Protein AF-A0A645CYR3-F1 (afdb_monomer)

pLDDT: mean 86.48, std 10.56, range [47.94, 97.81]

Organism: NCBI:txid1076179

Foldseek 3Di:
DVVVCVVCVVVVVVVVVVVVVVVVVVVVVVVLVVVVV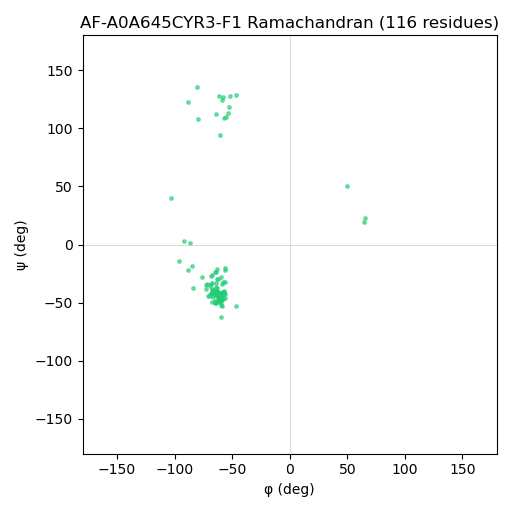VCVVVVHDDPCVSVPDPPPPPPDLLNVLVVLLVQLVCQLVVQCVVVVNDNVRSCVSVVSNVVSVVSNVVVVVVVVVVVVVD

Structure (mmCIF, N/CA/C/O backbone):
data_AF-A0A645CYR3-F1
#
_entry.id   AF-A0A645CYR3-F1
#
loop_
_atom_site.group_PDB
_atom_site.id
_atom_site.type_symbol
_atom_site.label_atom_id
_atom_site.label_alt_id
_atom_site.label_comp_id
_atom_site.label_asym_id
_atom_site.label_entity_id
_atom_site.label_seq_id
_atom_site.pdbx_PDB_ins_code
_atom_site.Cartn_x
_atom_site.Cartn_y
_atom_site.Cartn_z
_atom_site.occupancy
_atom_site.B_iso_or_equiv
_atom_site.auth_seq_id
_atom_site.auth_comp_id
_atom_site.auth_asym_id
_atom_site.auth_atom_id
_atom_site.pdbx_PDB_model_num
ATOM 1 N N . MET A 1 1 ? 2.241 -4.015 -31.374 1.00 63.12 1 MET A N 1
ATOM 2 C CA . MET A 1 1 ? 1.125 -4.335 -30.447 1.00 63.12 1 MET A CA 1
ATOM 3 C C . MET A 1 1 ? 1.619 -4.541 -29.020 1.00 63.12 1 MET A C 1
ATOM 5 O O . MET A 1 1 ? 0.910 -4.150 -28.105 1.00 63.12 1 MET A O 1
ATOM 9 N N . GLU A 1 2 ? 2.821 -5.090 -28.823 1.00 70.88 2 GLU A N 1
ATOM 10 C CA . GLU A 1 2 ? 3.419 -5.318 -27.497 1.00 70.88 2 GLU A CA 1
ATOM 11 C C . GLU A 1 2 ? 3.555 -4.038 -26.652 1.00 70.88 2 GLU A C 1
ATOM 13 O O . GLU A 1 2 ? 3.178 -4.051 -25.483 1.00 70.88 2 GLU A O 1
ATOM 18 N N . ASP A 1 3 ? 3.943 -2.906 -27.248 1.00 76.19 3 ASP A N 1
ATOM 19 C CA . ASP A 1 3 ? 4.087 -1.633 -26.514 1.00 76.19 3 ASP A CA 1
ATOM 20 C C . ASP A 1 3 ? 2.762 -1.108 -25.942 1.00 76.19 3 ASP A C 1
ATOM 22 O O . ASP A 1 3 ? 2.703 -0.583 -24.830 1.00 76.19 3 ASP A O 1
ATOM 26 N N . VAL A 1 4 ? 1.663 -1.297 -26.680 1.00 80.19 4 VAL A N 1
ATOM 27 C CA . VAL A 1 4 ? 0.320 -0.901 -26.231 1.00 80.19 4 VAL A CA 1
ATOM 28 C C . VAL A 1 4 ? -0.119 -1.771 -25.053 1.00 80.19 4 VAL A C 1
ATOM 30 O O . VAL A 1 4 ? -0.710 -1.265 -24.101 1.00 80.19 4 VAL A O 1
ATOM 33 N N . ILE A 1 5 ? 0.209 -3.067 -25.083 1.00 80.06 5 ILE A N 1
ATOM 34 C CA . ILE A 1 5 ? -0.100 -4.003 -23.995 1.00 80.06 5 ILE A CA 1
ATOM 35 C C . ILE A 1 5 ? 0.715 -3.654 -22.743 1.00 80.06 5 ILE A C 1
ATOM 37 O O . ILE A 1 5 ? 0.153 -3.638 -21.648 1.00 80.06 5 ILE A O 1
ATOM 41 N N . ALA A 1 6 ? 1.999 -3.313 -22.886 1.00 79.31 6 ALA A N 1
ATOM 42 C CA . ALA A 1 6 ? 2.856 -2.932 -21.762 1.00 79.31 6 ALA A CA 1
ATOM 43 C C . ALA A 1 6 ? 2.352 -1.667 -21.043 1.00 79.31 6 ALA A C 1
ATOM 45 O O . ALA A 1 6 ? 2.299 -1.635 -19.813 1.00 79.31 6 ALA A O 1
ATOM 46 N N . VAL A 1 7 ? 1.910 -0.656 -21.800 1.00 83.25 7 VAL A N 1
ATOM 47 C CA . VAL A 1 7 ? 1.351 0.583 -21.233 1.00 83.25 7 VAL A CA 1
ATOM 48 C C . VAL A 1 7 ? -0.042 0.362 -20.637 1.00 83.25 7 VAL A C 1
ATOM 50 O O . VAL A 1 7 ? -0.351 0.925 -19.588 1.00 83.25 7 VAL A O 1
ATOM 53 N N . ALA A 1 8 ? -0.886 -0.463 -21.262 1.00 84.88 8 ALA A N 1
ATOM 54 C CA . ALA A 1 8 ? -2.246 -0.725 -20.783 1.00 84.88 8 ALA A CA 1
ATOM 55 C C . ALA A 1 8 ? -2.295 -1.675 -19.570 1.00 84.88 8 ALA A C 1
ATOM 57 O O . ALA A 1 8 ? -3.209 -1.576 -18.748 1.00 84.88 8 ALA A O 1
ATOM 58 N N .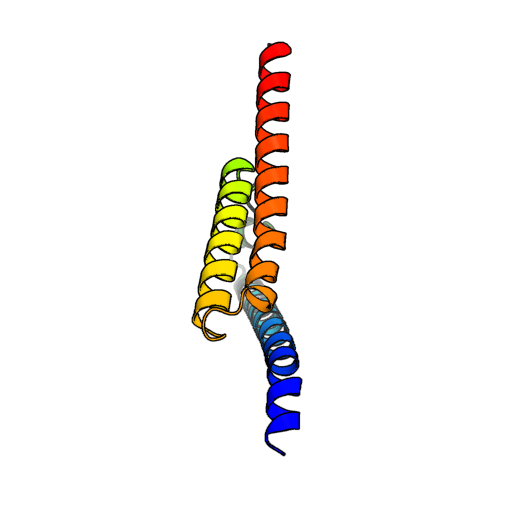 SER A 1 9 ? -1.310 -2.566 -19.430 1.00 85.19 9 SER A N 1
ATOM 59 C CA . SER A 1 9 ? -1.212 -3.584 -18.374 1.00 85.19 9 SER A CA 1
ATOM 60 C C . SER A 1 9 ? -1.478 -3.067 -16.947 1.00 85.19 9 SER A C 1
ATOM 62 O O . SER A 1 9 ? -2.377 -3.607 -16.292 1.00 85.19 9 SER A O 1
ATOM 64 N N . PRO A 1 10 ? -0.810 -2.006 -16.440 1.00 83.81 10 PRO A N 1
ATOM 65 C CA . PRO A 1 10 ? -1.051 -1.523 -15.078 1.00 83.81 10 PRO A CA 1
ATOM 66 C C . PRO A 1 10 ? -2.480 -0.999 -14.867 1.00 83.81 10 PRO A C 1
ATOM 68 O O . PRO A 1 10 ? -3.044 -1.172 -13.785 1.00 83.81 10 PRO A O 1
ATOM 71 N N . PHE A 1 11 ? -3.100 -0.410 -15.893 1.00 87.56 11 PHE A N 1
ATOM 72 C CA . PHE A 1 11 ? -4.484 0.067 -15.815 1.00 87.56 11 PHE A CA 1
ATOM 73 C C . PHE A 1 11 ? -5.470 -1.098 -15.763 1.00 87.56 11 PHE A C 1
ATOM 75 O O . PHE A 1 11 ? -6.375 -1.102 -14.927 1.00 87.56 11 PHE A O 1
ATOM 82 N N . VAL A 1 12 ? -5.264 -2.116 -16.603 1.00 90.38 12 VAL A N 1
ATOM 83 C CA . VAL A 1 12 ? -6.079 -3.339 -16.593 1.00 90.38 12 VAL A CA 1
ATOM 84 C C . VAL A 1 12 ? -5.950 -4.056 -15.248 1.00 90.38 12 VAL A C 1
ATOM 86 O O . VAL A 1 12 ? -6.964 -4.431 -14.660 1.00 90.38 12 VAL A O 1
ATOM 89 N N . ALA A 1 13 ? -4.733 -4.180 -14.713 1.00 87.06 13 ALA A N 1
ATOM 90 C CA . ALA A 1 13 ? -4.496 -4.769 -13.397 1.00 87.06 13 ALA A CA 1
ATOM 91 C C . ALA A 1 13 ? -5.214 -3.990 -12.281 1.00 87.06 13 ALA A C 1
ATOM 93 O O . ALA A 1 13 ? -5.885 -4.594 -11.444 1.00 87.06 13 ALA A O 1
ATOM 94 N N . GLY A 1 14 ? -5.141 -2.654 -12.294 1.00 87.56 14 GLY A N 1
ATOM 95 C CA . GLY A 1 14 ? -5.858 -1.806 -11.339 1.00 87.56 14 GLY A CA 1
ATOM 96 C C . GLY A 1 14 ? -7.376 -2.005 -11.390 1.00 87.56 14 GLY A C 1
ATOM 97 O O . GLY A 1 14 ? -8.008 -2.206 -10.350 1.00 87.56 14 GLY A O 1
ATOM 98 N N . ILE A 1 15 ? -7.957 -2.024 -12.595 1.00 92.38 15 ILE A N 1
ATOM 99 C CA . ILE A 1 15 ? -9.392 -2.275 -12.801 1.00 92.38 15 ILE A CA 1
ATOM 100 C C . ILE A 1 15 ? -9.776 -3.663 -12.275 1.00 92.38 15 ILE A C 1
ATOM 102 O O . ILE A 1 15 ? -10.764 -3.787 -11.550 1.00 92.38 15 ILE A O 1
ATOM 106 N N . LEU A 1 16 ? -8.985 -4.696 -12.582 1.00 92.94 16 LEU A N 1
ATOM 107 C CA . LEU A 1 16 ? -9.232 -6.061 -12.111 1.00 92.94 16 LEU A CA 1
ATOM 108 C C . LEU A 1 16 ? -9.181 -6.164 -10.585 1.00 92.94 16 LEU A C 1
ATOM 110 O O . LEU A 1 16 ? -10.062 -6.786 -9.999 1.00 92.94 16 LEU A O 1
ATOM 114 N N . ILE A 1 17 ? -8.207 -5.529 -9.926 1.00 92.19 17 ILE A N 1
ATOM 115 C CA . ILE A 1 17 ? -8.116 -5.526 -8.458 1.00 92.19 17 ILE A CA 1
ATOM 116 C C . ILE A 1 17 ? -9.375 -4.901 -7.846 1.00 92.19 17 ILE A C 1
ATOM 118 O O . ILE A 1 17 ? -9.980 -5.490 -6.947 1.00 92.19 17 ILE A O 1
ATOM 122 N N . VAL A 1 18 ? -9.807 -3.738 -8.346 1.00 90.69 18 VAL A N 1
ATOM 123 C CA . VAL A 1 18 ? -11.029 -3.074 -7.864 1.00 90.69 18 VAL A CA 1
ATOM 124 C C . VAL A 1 18 ? -12.255 -3.959 -8.092 1.00 90.69 18 VAL A C 1
ATOM 126 O O . VAL A 1 18 ? -13.067 -4.125 -7.179 1.00 90.69 18 VAL A O 1
ATOM 129 N N . LEU A 1 19 ? -12.363 -4.576 -9.271 1.00 93.62 19 LEU A N 1
ATOM 130 C CA . LEU A 1 19 ? -13.454 -5.483 -9.618 1.00 93.62 19 LEU A CA 1
ATOM 131 C C . LEU A 1 19 ? -13.497 -6.696 -8.676 1.00 93.62 19 LEU A C 1
ATOM 133 O O . LEU A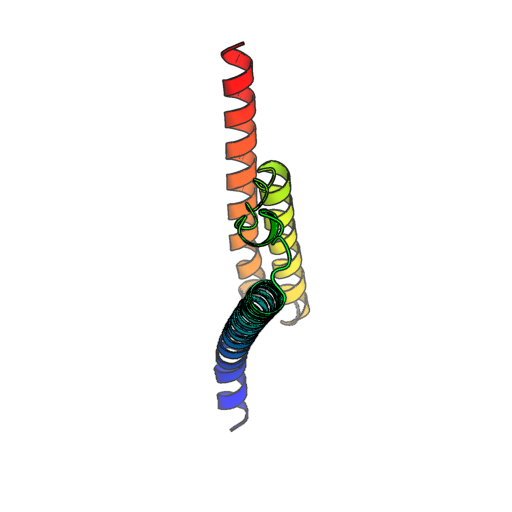 1 19 ? -14.557 -7.018 -8.145 1.00 93.62 19 LEU A O 1
ATOM 137 N N . ILE A 1 20 ? -12.353 -7.329 -8.405 1.00 93.25 20 ILE A N 1
ATOM 138 C CA . ILE A 1 20 ? -12.245 -8.478 -7.494 1.00 93.25 20 ILE A CA 1
ATOM 139 C C . ILE A 1 20 ? -12.670 -8.089 -6.076 1.00 93.25 20 ILE A C 1
ATOM 141 O O . ILE A 1 20 ? -13.446 -8.816 -5.448 1.00 93.25 20 ILE A O 1
ATOM 145 N N . VAL A 1 21 ? -12.202 -6.945 -5.568 1.00 91.12 21 VAL A N 1
ATOM 146 C CA . VAL A 1 21 ? -12.581 -6.449 -4.235 1.00 91.12 21 VAL A CA 1
ATOM 147 C C . VAL A 1 21 ? -14.086 -6.181 -4.167 1.00 91.12 21 VAL A C 1
ATOM 149 O O . VAL A 1 21 ? -14.737 -6.570 -3.193 1.00 91.12 21 VAL A O 1
ATOM 152 N N . PHE A 1 22 ? -14.654 -5.563 -5.205 1.00 93.06 22 PHE A N 1
ATOM 153 C CA . PHE A 1 22 ? -16.081 -5.264 -5.279 1.00 93.06 22 PHE A CA 1
ATOM 154 C C . PHE A 1 22 ? -16.935 -6.535 -5.335 1.00 93.06 22 PHE A C 1
ATOM 156 O O . PHE A 1 22 ? -17.835 -6.700 -4.512 1.00 93.06 22 PHE A O 1
ATOM 163 N N . ILE A 1 23 ? -16.606 -7.471 -6.231 1.00 92.88 23 ILE A N 1
ATOM 164 C CA . ILE A 1 23 ? -17.293 -8.765 -6.357 1.00 92.88 23 ILE A CA 1
ATOM 165 C C . ILE A 1 23 ? -17.223 -9.528 -5.035 1.00 92.88 23 ILE A C 1
ATOM 167 O O . ILE A 1 23 ? -18.247 -9.995 -4.541 1.00 92.88 23 ILE A O 1
ATOM 171 N N . SER A 1 24 ? -16.040 -9.603 -4.420 1.00 90.56 24 SER A N 1
ATOM 172 C CA . SER A 1 24 ? -15.855 -10.284 -3.135 1.00 90.56 24 SER A CA 1
ATOM 173 C C . SER A 1 24 ? -16.737 -9.681 -2.043 1.00 90.56 24 SER A C 1
ATOM 175 O O . SER A 1 24 ? -17.348 -10.419 -1.270 1.00 90.56 24 SER A O 1
ATOM 177 N N . LYS A 1 25 ? -16.857 -8.348 -1.997 1.00 87.56 25 LYS A N 1
ATOM 178 C CA . LYS A 1 25 ? -17.753 -7.659 -1.063 1.00 87.56 25 LYS A CA 1
ATOM 179 C C . LYS A 1 25 ? -19.218 -8.005 -1.343 1.00 87.56 25 LYS A C 1
ATOM 181 O O . LYS A 1 25 ? -19.912 -8.452 -0.434 1.00 87.56 25 LYS A O 1
ATOM 186 N N . THR A 1 26 ? -19.662 -7.889 -2.594 1.00 89.44 26 THR A N 1
ATOM 187 C CA . THR A 1 26 ? -21.043 -8.199 -2.990 1.00 89.44 26 THR A CA 1
ATOM 188 C C . THR A 1 26 ? -21.422 -9.649 -2.696 1.00 89.44 26 THR A C 1
ATOM 190 O O . THR A 1 26 ? -22.522 -9.898 -2.206 1.00 89.44 26 THR A O 1
ATOM 193 N N . LEU A 1 27 ? -20.537 -10.616 -2.958 1.00 89.94 27 LEU A N 1
ATOM 194 C CA . LEU A 1 27 ? -20.792 -12.023 -2.629 1.00 89.94 27 LEU A CA 1
ATOM 195 C C . LEU A 1 27 ? -20.938 -12.225 -1.120 1.00 89.94 27 LEU A C 1
ATOM 197 O O . LEU A 1 27 ? -21.831 -12.950 -0.681 1.00 89.94 27 LEU A O 1
ATOM 201 N N . ARG A 1 28 ? -20.095 -11.562 -0.324 1.00 85.31 28 ARG A N 1
ATOM 202 C CA . ARG A 1 28 ? -20.142 -11.639 1.139 1.00 85.31 28 ARG A CA 1
ATOM 203 C C . ARG A 1 28 ? -21.447 -11.069 1.693 1.00 85.31 28 ARG A C 1
ATOM 205 O O . ARG A 1 28 ? -22.044 -11.678 2.577 1.00 85.31 28 ARG A O 1
ATOM 212 N N . ASP A 1 29 ? -21.909 -9.954 1.136 1.00 84.25 29 ASP A N 1
ATOM 213 C CA . ASP A 1 29 ? -23.167 -9.315 1.530 1.00 84.25 29 ASP A CA 1
ATOM 214 C C . ASP A 1 29 ? -24.378 -10.171 1.119 1.00 84.25 29 ASP A C 1
ATOM 216 O O . ASP A 1 29 ? -25.279 -10.406 1.925 1.00 84.25 29 ASP A O 1
ATOM 220 N N . LYS A 1 30 ? -24.367 -10.749 -0.093 1.00 88.12 30 LYS A N 1
ATOM 221 C CA . LYS A 1 30 ? -25.406 -11.698 -0.534 1.00 88.12 30 LYS A CA 1
ATOM 222 C C . LYS A 1 30 ? -25.470 -12.937 0.355 1.00 88.12 30 LYS A C 1
ATOM 224 O O . LYS A 1 30 ? -26.561 -13.354 0.733 1.00 88.12 30 LYS A O 1
ATOM 229 N N . SER A 1 31 ? -24.315 -13.505 0.702 1.00 85.62 31 SER A N 1
ATOM 230 C CA . SER A 1 31 ? -24.230 -14.679 1.573 1.00 85.62 31 SER A CA 1
ATOM 231 C C . SER A 1 31 ? -24.841 -14.404 2.951 1.00 85.62 31 SER A C 1
ATOM 233 O O . SER A 1 31 ? -25.648 -15.198 3.429 1.00 85.62 31 SER A O 1
ATOM 235 N N . LYS A 1 32 ? -24.547 -13.242 3.551 1.00 83.06 32 LYS A N 1
ATOM 236 C CA . LYS A 1 32 ? -25.172 -12.817 4.813 1.00 83.06 32 LYS A CA 1
ATOM 237 C C . LYS A 1 32 ? -26.689 -12.681 4.696 1.00 83.06 32 LYS A C 1
ATOM 239 O O . LYS A 1 32 ? -27.410 -13.206 5.540 1.00 83.06 32 LYS A O 1
ATOM 244 N N . ASN A 1 33 ? -27.173 -12.028 3.641 1.00 85.50 33 ASN A N 1
ATOM 245 C CA . ASN A 1 33 ? -28.607 -11.813 3.448 1.00 85.50 33 ASN A CA 1
ATOM 246 C C . ASN A 1 33 ? -29.371 -13.131 3.269 1.00 85.50 33 ASN A C 1
ATOM 248 O O . ASN A 1 33 ? -30.466 -13.273 3.804 1.00 85.50 33 ASN A O 1
ATOM 252 N N . GLN A 1 34 ? -28.786 -14.112 2.575 1.00 87.88 34 GLN A N 1
ATOM 253 C CA . GLN A 1 34 ? -29.387 -15.441 2.426 1.00 87.88 34 GLN A CA 1
ATOM 254 C C . GLN A 1 34 ? -29.492 -16.187 3.760 1.00 87.88 34 GLN A C 1
ATOM 256 O O . GLN A 1 34 ? -30.514 -16.814 4.028 1.00 87.88 34 GLN A O 1
ATOM 261 N N . VAL A 1 35 ? -28.465 -16.098 4.611 1.00 86.19 35 VAL A N 1
ATOM 262 C CA . VAL A 1 35 ? -28.497 -16.690 5.958 1.00 86.19 35 VAL A CA 1
ATOM 263 C C . VAL A 1 35 ? -29.597 -16.050 6.805 1.00 86.19 35 VAL A C 1
ATOM 265 O O . VAL A 1 35 ? -30.360 -16.767 7.448 1.00 86.19 35 VAL A O 1
ATOM 268 N N . ILE A 1 36 ? -29.718 -14.719 6.762 1.00 85.94 36 ILE A N 1
ATOM 269 C CA . ILE A 1 36 ? -30.765 -13.978 7.479 1.00 85.94 36 ILE A CA 1
ATOM 270 C C . ILE A 1 36 ? -32.154 -14.391 6.978 1.00 85.94 36 ILE A C 1
ATOM 272 O O . ILE A 1 36 ? -33.009 -14.743 7.784 1.00 85.94 36 ILE A O 1
ATOM 276 N N . MET A 1 37 ? -32.371 -14.410 5.661 1.00 86.38 37 MET A N 1
ATOM 277 C CA . MET A 1 37 ? -33.661 -14.774 5.064 1.00 86.38 37 MET A CA 1
ATOM 278 C C . MET A 1 37 ? -34.087 -16.195 5.452 1.00 86.38 37 MET A C 1
ATOM 280 O O . MET A 1 37 ? -35.210 -16.399 5.903 1.00 86.38 37 MET A O 1
ATOM 284 N N . LYS A 1 38 ? -33.164 -17.162 5.384 1.00 86.25 38 LYS A N 1
ATOM 285 C CA . LYS A 1 38 ? -33.447 -18.556 5.747 1.00 86.25 38 LYS A CA 1
ATOM 286 C C . LYS A 1 38 ? -33.723 -18.735 7.244 1.00 86.25 38 LYS A C 1
ATOM 288 O O . LYS A 1 38 ? -34.537 -19.579 7.610 1.00 86.25 38 LYS A O 1
ATOM 293 N N . ALA A 1 39 ? -33.076 -17.949 8.107 1.00 84.75 39 ALA A N 1
ATOM 294 C CA . ALA A 1 39 ? -33.354 -17.957 9.542 1.00 84.75 39 ALA A CA 1
ATOM 295 C C . ALA A 1 39 ? -34.763 -17.420 9.856 1.00 84.75 39 ALA A C 1
ATOM 297 O O . ALA A 1 39 ? -35.467 -18.027 10.662 1.00 84.75 39 ALA A O 1
ATOM 298 N N . ILE A 1 40 ? -35.199 -16.357 9.163 1.00 84.50 40 ILE A N 1
ATOM 299 C CA . ILE A 1 40 ? -36.570 -15.821 9.265 1.00 84.50 40 ILE A CA 1
ATOM 300 C C . ILE A 1 40 ? -37.596 -16.880 8.841 1.00 84.50 40 ILE A C 1
ATOM 302 O O . ILE A 1 40 ? -38.564 -17.107 9.561 1.00 84.50 40 ILE A O 1
ATOM 306 N N . GLU A 1 41 ? -37.373 -17.557 7.710 1.00 89.56 41 GLU A N 1
ATOM 307 C CA . GLU A 1 41 ? -38.281 -18.595 7.188 1.00 89.56 41 GLU A CA 1
ATOM 308 C C . GLU A 1 41 ? -38.502 -19.759 8.166 1.00 89.56 41 GLU A C 1
ATOM 310 O O . GLU A 1 41 ? -39.591 -20.323 8.214 1.00 89.56 41 GLU A O 1
ATOM 315 N N . HIS A 1 42 ? -37.483 -20.116 8.951 1.00 87.56 42 HIS A N 1
ATOM 316 C CA . HIS A 1 42 ? -37.552 -21.219 9.916 1.00 87.56 42 HIS A CA 1
ATOM 317 C C . HIS A 1 42 ? -37.985 -20.762 11.319 1.00 87.56 42 HIS A C 1
ATOM 319 O O . HIS A 1 42 ? -38.030 -21.579 12.236 1.00 87.56 42 HIS A O 1
ATOM 325 N N . GLY A 1 43 ? -38.302 -19.472 11.502 1.00 82.12 43 GLY A N 1
ATOM 326 C CA . GLY A 1 43 ? -38.672 -18.905 12.801 1.00 82.12 43 GLY A CA 1
ATOM 327 C C . GLY A 1 43 ? -37.541 -18.943 13.835 1.00 82.12 43 GLY A C 1
ATOM 328 O O . GLY A 1 43 ? -37.806 -18.870 15.033 1.00 82.12 43 GLY A O 1
ATOM 329 N N . THR A 1 44 ? -36.289 -19.085 13.392 1.00 81.19 44 THR A N 1
ATOM 330 C CA . THR A 1 44 ? -35.127 -19.194 14.276 1.00 81.19 44 THR A CA 1
ATOM 331 C C . THR A 1 44 ? -34.706 -17.811 14.757 1.00 81.19 44 THR A C 1
ATOM 333 O O . THR A 1 44 ? -34.594 -16.876 13.961 1.00 81.19 44 THR A O 1
ATOM 336 N N . GLU A 1 45 ? -34.406 -17.678 16.049 1.00 76.44 45 GLU A N 1
ATOM 337 C CA . GLU A 1 45 ? -33.852 -16.438 16.591 1.00 76.44 45 GLU A CA 1
ATOM 338 C C . GLU A 1 45 ? -32.524 -16.084 15.902 1.00 76.44 45 GLU A C 1
ATOM 340 O O . GLU A 1 45 ? -31.575 -16.872 15.855 1.00 76.44 45 GLU A O 1
ATOM 345 N N . ILE A 1 46 ? -32.462 -14.880 15.333 1.00 77.62 46 ILE A N 1
ATOM 346 C CA . ILE A 1 46 ? -31.301 -14.399 14.585 1.00 77.62 46 ILE A CA 1
ATOM 347 C C . ILE A 1 46 ? -30.348 -13.729 15.564 1.00 77.62 46 ILE A C 1
ATOM 349 O O . ILE A 1 46 ? -30.716 -12.759 16.226 1.00 77.62 46 ILE A O 1
ATOM 353 N N . SER A 1 47 ? -29.101 -14.204 15.623 1.00 76.56 47 SER A N 1
ATOM 354 C CA . SER A 1 47 ? -28.087 -13.554 16.454 1.00 76.56 47 SER A CA 1
ATOM 355 C C . SER A 1 47 ? -27.921 -12.081 16.039 1.00 76.56 47 SER A C 1
ATOM 357 O O . SER A 1 47 ? -27.624 -11.812 14.867 1.00 76.56 47 SER A O 1
ATOM 359 N N . PRO A 1 48 ? -28.029 -11.117 16.977 1.00 73.94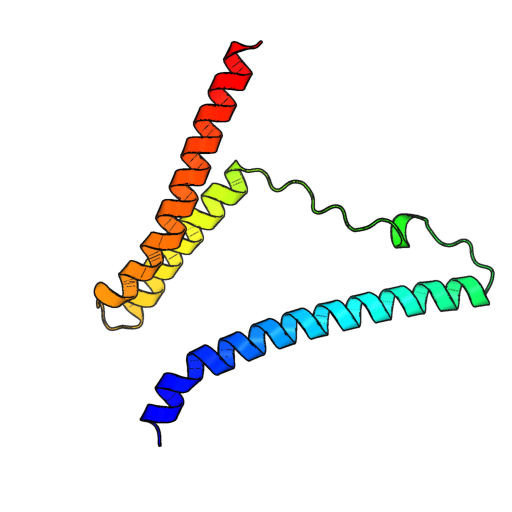 48 PRO A N 1
ATOM 360 C CA . PRO A 1 48 ? -27.815 -9.693 16.707 1.00 73.94 48 PRO A CA 1
ATOM 361 C C . PRO A 1 48 ? -26.435 -9.391 16.107 1.00 73.94 48 PRO A C 1
ATOM 363 O O . PRO A 1 48 ? -26.232 -8.354 15.475 1.00 73.94 48 PRO A O 1
ATOM 366 N N . GLU A 1 49 ? -25.471 -10.298 16.284 1.00 76.44 49 GLU A N 1
ATOM 367 C CA . GLU A 1 49 ? -24.129 -10.180 15.717 1.00 76.44 49 GLU A CA 1
ATOM 368 C C . GLU A 1 49 ? -24.105 -10.226 14.184 1.00 76.44 49 GLU A C 1
ATOM 370 O O . GLU A 1 49 ? -23.191 -9.662 13.584 1.00 76.44 49 GLU A O 1
ATOM 375 N N . LEU A 1 50 ? -25.115 -10.821 13.536 1.00 72.75 50 LEU A N 1
ATOM 376 C CA . LEU A 1 50 ? -25.237 -10.818 12.072 1.00 72.75 50 LEU A CA 1
ATOM 377 C C . LEU A 1 50 ? -25.538 -9.419 11.514 1.00 72.75 50 LEU A C 1
ATOM 379 O O . LEU A 1 50 ? -25.143 -9.114 10.386 1.00 72.75 50 LEU A O 1
ATOM 383 N N . PHE A 1 51 ? -26.180 -8.571 12.321 1.00 74.38 51 PHE A N 1
ATOM 384 C CA . PHE A 1 51 ? -26.509 -7.182 11.993 1.00 74.38 51 PHE A CA 1
ATOM 385 C C . PHE A 1 51 ? -25.487 -6.184 12.526 1.00 74.38 51 PHE A C 1
ATOM 387 O O . PHE A 1 51 ? -25.483 -5.029 12.100 1.00 74.38 51 PHE A O 1
ATOM 394 N N . LYS A 1 52 ? -24.598 -6.603 13.437 1.00 74.12 52 LYS A N 1
ATOM 395 C CA . LYS A 1 52 ? -23.467 -5.768 13.828 1.00 74.12 52 LYS A CA 1
ATOM 396 C C . LYS A 1 52 ? -22.585 -5.575 12.607 1.00 74.12 52 LYS A C 1
ATOM 398 O O . LYS A 1 52 ? -21.931 -6.496 12.110 1.00 74.12 52 LYS A O 1
ATOM 403 N N . GLU A 1 53 ? -22.551 -4.337 12.140 1.00 66.94 53 GLU A N 1
ATOM 404 C CA . GLU A 1 53 ? -21.531 -3.894 11.217 1.00 66.94 53 GLU A CA 1
ATOM 405 C C . GLU A 1 53 ? -20.186 -4.267 11.841 1.00 66.94 53 GLU A C 1
ATOM 407 O O . GLU A 1 53 ? -19.965 -4.022 13.031 1.00 66.94 53 GLU A O 1
ATOM 412 N N . GLN A 1 54 ? -19.325 -4.960 11.086 1.00 64.62 54 GLN A N 1
ATOM 413 C CA . GLN A 1 54 ? -17.988 -5.291 11.565 1.00 64.62 54 GLN A CA 1
ATOM 414 C C . GLN A 1 54 ? -17.295 -3.963 11.835 1.00 64.62 54 GLN A C 1
ATOM 416 O O . GLN A 1 54 ? -16.748 -3.356 10.914 1.00 64.62 54 GLN A O 1
ATOM 421 N N . GLN A 1 55 ? -17.360 -3.500 13.086 1.00 58.75 55 GLN A N 1
ATOM 422 C CA . GLN A 1 55 ? -16.638 -2.329 13.533 1.00 58.75 55 GLN A CA 1
ATOM 423 C C . GLN A 1 55 ? -15.194 -2.633 13.190 1.00 58.75 55 GLN A C 1
ATOM 425 O O . GLN A 1 55 ? -14.594 -3.571 13.729 1.00 58.75 55 GLN A O 1
ATOM 430 N N . ARG A 1 56 ? -14.666 -1.920 12.192 1.00 60.53 56 ARG A N 1
ATOM 431 C CA . ARG A 1 56 ? -13.257 -2.020 11.851 1.00 60.53 56 ARG A CA 1
ATOM 432 C C . ARG A 1 56 ? -12.548 -1.671 13.144 1.00 60.53 56 ARG A C 1
ATOM 434 O O . ARG A 1 56 ? -12.653 -0.529 13.585 1.00 60.53 56 ARG A O 1
ATOM 441 N N . LYS A 1 57 ? -11.921 -2.668 13.783 1.00 62.50 57 LYS A N 1
ATOM 442 C CA . LYS A 1 57 ? -11.148 -2.437 15.002 1.00 62.50 57 LYS A CA 1
ATOM 443 C C . LYS A 1 57 ? -10.275 -1.214 14.723 1.00 62.50 57 LYS A C 1
ATOM 445 O O . LYS A 1 57 ? -9.650 -1.204 13.653 1.00 62.50 57 LYS A O 1
ATOM 450 N N . PRO A 1 58 ? -10.282 -0.187 15.592 1.00 61.84 58 PRO A N 1
ATOM 451 C CA . PRO A 1 58 ? -9.438 0.975 15.383 1.00 61.84 58 PRO A CA 1
ATOM 452 C C . PRO A 1 58 ? -8.019 0.446 15.201 1.00 61.84 58 PRO A C 1
ATOM 454 O O . PRO A 1 58 ? -7.480 -0.222 16.084 1.00 61.84 58 PRO A O 1
ATOM 457 N N . LYS A 1 59 ? -7.474 0.609 13.989 1.00 69.19 59 LYS A N 1
ATOM 458 C CA . LYS A 1 59 ? -6.110 0.171 13.706 1.00 69.19 59 LYS A CA 1
ATOM 459 C C . LYS A 1 59 ? -5.216 0.970 14.637 1.00 69.19 59 LYS A C 1
ATOM 461 O O . LYS A 1 59 ? -5.318 2.194 14.662 1.00 69.19 59 LYS A O 1
ATOM 466 N N . ASP A 1 60 ? -4.366 0.274 15.382 1.00 86.00 60 ASP A N 1
ATOM 467 C CA . ASP A 1 60 ? -3.336 0.918 16.183 1.00 86.00 60 ASP A CA 1
ATOM 468 C C . ASP A 1 60 ? -2.522 1.859 15.267 1.00 86.00 60 ASP A C 1
ATOM 470 O O . ASP A 1 60 ? -1.944 1.385 14.277 1.00 86.00 60 ASP A O 1
ATOM 474 N N . PRO A 1 61 ? -2.511 3.182 15.534 1.00 87.44 61 PRO A N 1
ATOM 475 C CA . PRO A 1 61 ? -1.839 4.155 14.680 1.00 87.44 61 PRO A CA 1
ATOM 476 C C . PRO A 1 61 ? -0.354 3.844 14.483 1.00 87.44 61 PRO A C 1
ATOM 478 O O . PRO A 1 61 ? 0.175 4.082 13.397 1.00 87.44 61 PRO A O 1
ATOM 481 N N . LEU A 1 62 ? 0.304 3.259 15.491 1.00 92.19 62 LEU A N 1
ATOM 482 C CA . LEU A 1 62 ? 1.706 2.857 15.397 1.00 92.19 62 LEU A CA 1
ATOM 483 C C . LEU A 1 62 ? 1.881 1.702 14.411 1.00 92.19 62 LEU A C 1
ATOM 485 O O . LEU A 1 62 ? 2.706 1.785 13.501 1.00 92.19 62 LEU A O 1
ATOM 489 N N . THR A 1 63 ? 1.068 0.654 14.551 1.00 91.81 63 THR A N 1
ATOM 490 C CA . THR A 1 63 ? 1.039 -0.460 13.597 1.00 91.81 63 THR A CA 1
ATOM 491 C C . THR A 1 63 ? 0.769 0.040 12.173 1.00 91.81 63 THR A C 1
ATOM 493 O O . THR A 1 63 ? 1.441 -0.383 11.235 1.00 91.81 63 THR A O 1
ATOM 496 N N . SER A 1 64 ? -0.165 0.980 11.993 1.00 91.12 64 SER A N 1
ATOM 497 C CA . SER A 1 64 ? -0.448 1.572 10.677 1.00 91.12 64 SER A CA 1
ATOM 498 C C . SER A 1 64 ? 0.760 2.317 10.095 1.00 91.12 64 SER A C 1
ATOM 500 O O . SER A 1 64 ? 1.082 2.125 8.920 1.00 91.12 6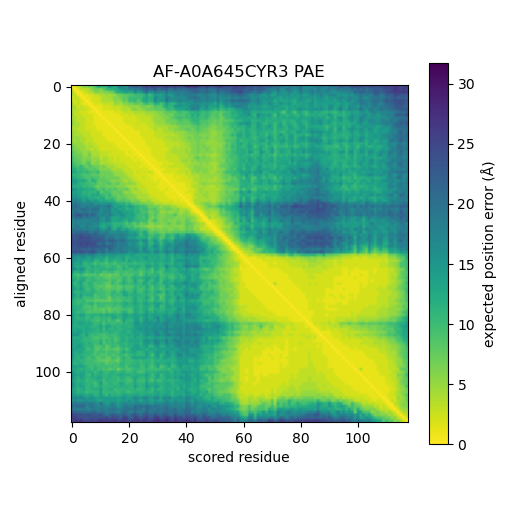4 SER A O 1
ATOM 502 N N . ALA A 1 65 ? 1.446 3.125 10.907 1.00 94.00 65 ALA A N 1
ATOM 503 C CA . ALA A 1 65 ? 2.634 3.861 10.484 1.00 94.00 65 ALA A CA 1
ATOM 504 C C . ALA A 1 65 ? 3.764 2.909 10.061 1.00 94.00 65 ALA A C 1
ATOM 506 O O . ALA A 1 65 ? 4.314 3.046 8.969 1.00 94.00 65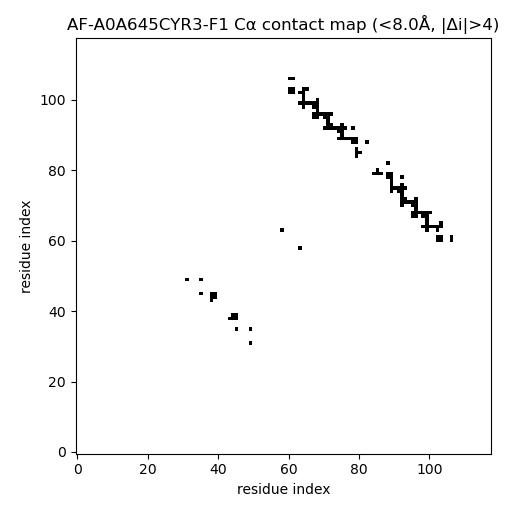 ALA A O 1
ATOM 507 N N . LEU A 1 66 ? 4.052 1.892 10.882 1.00 96.19 66 LEU A N 1
ATOM 508 C CA . LEU A 1 66 ? 5.096 0.898 10.613 1.00 96.19 66 LEU A CA 1
ATOM 509 C C . LEU A 1 66 ? 4.806 0.072 9.356 1.00 96.19 66 LEU A C 1
ATOM 511 O O . LEU A 1 66 ? 5.702 -0.125 8.536 1.00 96.19 66 LEU A O 1
ATOM 515 N N . VAL A 1 67 ? 3.557 -0.366 9.167 1.00 96.12 67 VAL A N 1
ATOM 516 C CA . VAL A 1 67 ? 3.139 -1.083 7.951 1.00 96.12 67 VAL A CA 1
ATOM 517 C C . VAL A 1 67 ? 3.341 -0.202 6.720 1.00 96.12 67 VAL A C 1
ATOM 519 O O . VAL A 1 67 ? 3.865 -0.672 5.716 1.00 96.12 67 VAL A O 1
ATOM 522 N N . THR A 1 68 ? 2.977 1.079 6.794 1.00 96.06 68 THR A N 1
ATOM 523 C CA . THR A 1 68 ? 3.112 2.008 5.661 1.00 96.06 68 THR A CA 1
ATOM 524 C C . THR A 1 68 ? 4.583 2.283 5.320 1.00 96.06 68 THR A C 1
ATOM 526 O O . THR A 1 68 ? 4.946 2.272 4.144 1.00 96.06 68 THR A O 1
ATOM 529 N N . ILE A 1 69 ? 5.453 2.429 6.328 1.00 97.81 69 ILE A N 1
ATOM 530 C CA . ILE A 1 69 ? 6.913 2.514 6.139 1.00 97.81 69 ILE A CA 1
ATOM 531 C C . ILE A 1 69 ? 7.433 1.247 5.453 1.00 97.81 69 ILE A C 1
ATOM 533 O O . ILE A 1 69 ? 8.132 1.339 4.446 1.00 97.81 69 ILE A O 1
ATOM 537 N N . GLY A 1 70 ? 7.055 0.071 5.964 1.00 97.06 70 GLY A N 1
ATOM 538 C CA . GLY A 1 70 ? 7.434 -1.219 5.387 1.00 97.06 70 GLY A CA 1
ATOM 539 C C . GLY A 1 70 ? 7.019 -1.338 3.922 1.00 97.06 70 GLY A C 1
ATOM 540 O O . GLY A 1 70 ? 7.851 -1.672 3.085 1.00 97.06 70 GLY A O 1
ATOM 541 N N . VAL A 1 71 ? 5.779 -0.961 3.590 1.00 96.75 71 VAL A N 1
ATOM 542 C CA . VAL A 1 71 ? 5.288 -0.909 2.203 1.00 96.75 71 VAL A CA 1
ATOM 543 C C . VAL A 1 71 ? 6.153 0.007 1.340 1.00 96.75 71 VAL A C 1
ATOM 545 O O . VAL A 1 71 ? 6.470 -0.367 0.216 1.00 96.75 71 VAL A O 1
ATOM 548 N N . GLY A 1 72 ? 6.576 1.170 1.842 1.00 97.00 72 GLY A N 1
ATOM 549 C CA . GLY A 1 72 ? 7.446 2.063 1.078 1.00 97.00 72 GLY A CA 1
ATOM 550 C C . GLY A 1 72 ? 8.844 1.519 0.826 1.00 97.00 72 GLY A C 1
ATOM 551 O O . GLY A 1 72 ? 9.321 1.592 -0.306 1.00 97.00 72 GLY A O 1
ATOM 552 N N . ILE A 1 73 ? 9.466 0.897 1.829 1.00 97.44 73 ILE A N 1
ATOM 553 C CA . ILE A 1 73 ? 10.766 0.229 1.661 1.00 97.44 73 ILE A CA 1
ATOM 554 C C . ILE A 1 73 ? 10.633 -0.937 0.677 1.00 97.44 73 ILE A C 1
ATOM 556 O O . ILE A 1 73 ? 11.410 -1.037 -0.270 1.00 97.44 73 ILE A O 1
ATOM 560 N N . SER A 1 74 ? 9.629 -1.798 0.863 1.00 97.00 74 SER A N 1
ATOM 561 C CA . SER A 1 74 ? 9.388 -2.941 -0.019 1.00 97.00 74 SER A CA 1
ATOM 562 C C . SER A 1 74 ? 9.106 -2.502 -1.451 1.00 97.00 74 SER A C 1
ATOM 564 O O . SER A 1 74 ? 9.652 -3.099 -2.373 1.00 97.00 74 SER A O 1
ATOM 566 N N . LEU A 1 75 ? 8.310 -1.448 -1.653 1.00 96.38 75 LEU A N 1
ATOM 567 C CA . LEU A 1 75 ? 8.014 -0.920 -2.983 1.00 96.38 75 LEU A CA 1
ATOM 568 C C . LEU A 1 75 ? 9.262 -0.321 -3.638 1.00 96.38 75 LEU A C 1
ATOM 570 O O . LEU A 1 75 ? 9.504 -0.578 -4.814 1.00 96.38 75 LEU A O 1
ATOM 574 N N . PHE A 1 76 ? 10.077 0.421 -2.881 1.00 96.19 76 PHE A N 1
ATOM 575 C CA . PHE A 1 76 ? 11.348 0.949 -3.375 1.00 96.19 76 PHE A CA 1
ATOM 576 C C . PHE A 1 76 ? 12.264 -0.186 -3.839 1.00 96.19 76 PHE A C 1
ATOM 578 O O . PHE A 1 76 ? 12.716 -0.177 -4.980 1.00 96.19 76 PHE A O 1
ATOM 585 N N . VAL A 1 77 ? 12.498 -1.188 -2.984 1.00 95.75 77 VAL A N 1
ATOM 586 C CA . VAL A 1 77 ? 13.378 -2.325 -3.295 1.00 95.75 77 VAL A CA 1
ATOM 587 C C . VAL A 1 77 ? 12.830 -3.142 -4.465 1.00 95.75 77 VAL A C 1
ATOM 589 O O . VAL A 1 77 ? 13.587 -3.484 -5.369 1.00 95.75 77 VAL A O 1
ATOM 592 N N . ALA A 1 78 ? 11.524 -3.416 -4.491 1.00 94.00 78 ALA A N 1
ATOM 593 C CA . ALA A 1 78 ? 10.897 -4.174 -5.569 1.00 94.00 78 ALA A CA 1
ATOM 594 C C . ALA A 1 78 ? 11.060 -3.474 -6.922 1.00 94.00 78 ALA A C 1
ATOM 596 O O . ALA A 1 78 ? 11.501 -4.098 -7.881 1.00 94.00 78 ALA A O 1
ATOM 597 N N . LEU A 1 79 ? 10.760 -2.175 -6.996 1.00 93.56 79 LEU A N 1
ATOM 598 C CA . LEU A 1 79 ? 10.894 -1.4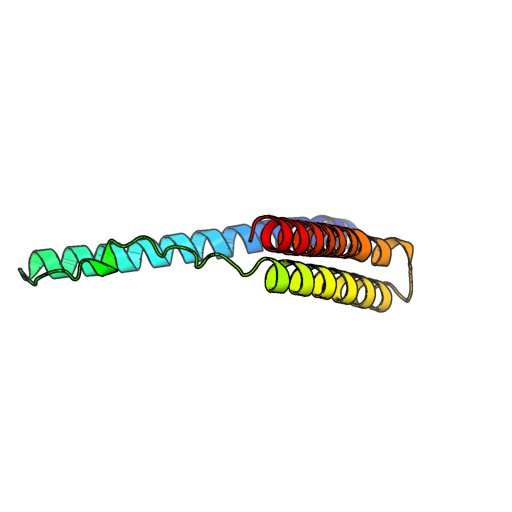06 -8.235 1.00 93.56 79 LEU A CA 1
ATOM 599 C C . LEU A 1 79 ? 12.362 -1.207 -8.630 1.00 93.56 79 LEU A C 1
ATOM 601 O O . LEU A 1 79 ? 12.684 -1.253 -9.812 1.00 93.56 79 LEU A O 1
ATOM 605 N N . PHE A 1 80 ? 13.257 -1.030 -7.658 1.00 93.56 80 PHE A N 1
ATOM 606 C CA . PHE A 1 80 ? 14.691 -0.920 -7.912 1.00 93.56 80 PHE A CA 1
ATOM 607 C C . PHE A 1 80 ? 15.256 -2.195 -8.543 1.00 93.56 80 PHE A C 1
ATOM 609 O O . PHE A 1 80 ? 15.993 -2.109 -9.519 1.00 93.56 80 PHE A O 1
ATOM 616 N N . LEU A 1 81 ? 14.881 -3.370 -8.029 1.00 93.62 81 LEU A N 1
ATOM 617 C CA . LEU A 1 81 ? 15.313 -4.653 -8.588 1.00 93.62 81 LEU A CA 1
ATOM 618 C C . LEU A 1 81 ? 14.616 -4.980 -9.916 1.00 93.62 81 LEU A C 1
ATOM 620 O O . LEU A 1 81 ? 15.236 -5.574 -10.788 1.00 93.62 81 LEU A O 1
ATOM 624 N N . PHE A 1 82 ? 13.348 -4.594 -10.081 1.00 92.06 82 PHE A N 1
ATOM 625 C CA . PHE A 1 82 ? 12.574 -4.891 -11.289 1.00 92.06 82 PHE A CA 1
ATOM 626 C C . PHE A 1 82 ? 13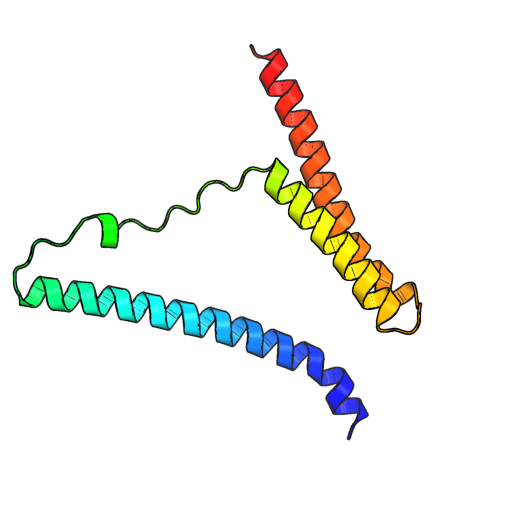.019 -4.075 -12.511 1.00 92.06 82 PHE A C 1
ATOM 628 O O . PHE A 1 82 ? 12.962 -4.574 -13.629 1.00 92.06 82 PHE A O 1
ATOM 635 N N . PHE A 1 83 ? 13.463 -2.831 -12.311 1.00 92.19 83 PHE A N 1
ATOM 636 C CA . PHE A 1 83 ? 13.904 -1.936 -13.386 1.00 92.19 83 PHE A CA 1
ATOM 637 C C . PHE A 1 83 ? 15.434 -1.827 -13.475 1.00 92.19 83 PHE A C 1
ATOM 639 O O . PHE A 1 83 ? 15.950 -0.727 -13.658 1.00 92.19 83 PHE A O 1
ATOM 646 N N . ASP A 1 84 ? 16.168 -2.930 -13.303 1.00 92.56 84 ASP A N 1
ATOM 647 C CA . ASP A 1 84 ? 17.633 -2.984 -13.460 1.00 92.56 84 ASP A CA 1
ATOM 648 C C . ASP A 1 84 ? 18.380 -1.873 -12.698 1.00 92.56 84 ASP A C 1
ATOM 650 O O . ASP A 1 84 ? 19.212 -1.148 -13.246 1.00 92.56 84 ASP A O 1
ATOM 654 N N . TYR A 1 85 ? 18.064 -1.709 -11.412 1.00 91.81 85 TYR A N 1
ATOM 655 C CA . TYR A 1 85 ? 18.689 -0.726 -10.520 1.00 91.81 85 TYR A CA 1
ATOM 656 C C . TYR A 1 85 ? 18.408 0.745 -10.901 1.00 91.81 85 TYR A C 1
ATOM 658 O O . TYR A 1 85 ? 19.131 1.663 -10.498 1.00 91.81 85 TYR A O 1
ATOM 666 N N . GLN A 1 86 ? 17.324 1.020 -11.638 1.00 91.50 86 GLN A N 1
ATOM 667 C CA . GLN A 1 86 ? 16.914 2.387 -11.971 1.00 91.50 86 GLN A CA 1
ATOM 668 C C . GLN A 1 86 ? 16.181 3.087 -10.818 1.00 91.50 86 GLN A C 1
ATOM 670 O O . GLN A 1 86 ? 15.001 2.863 -10.535 1.00 91.50 86 GLN A O 1
ATOM 675 N N . VAL A 1 87 ? 16.867 4.055 -10.205 1.00 91.81 87 VAL A N 1
ATOM 676 C CA . VAL A 1 87 ? 16.355 4.827 -9.057 1.00 91.81 87 VAL A CA 1
ATOM 677 C C . VAL A 1 87 ? 15.104 5.650 -9.395 1.00 91.81 87 VAL A C 1
ATOM 679 O O . VAL A 1 87 ? 14.255 5.853 -8.531 1.00 91.81 87 VAL A O 1
ATOM 682 N N . LYS A 1 88 ? 14.951 6.102 -10.649 1.00 91.31 88 LYS A N 1
ATOM 683 C CA . LYS A 1 88 ? 13.812 6.938 -11.078 1.00 91.31 88 LYS A CA 1
ATOM 684 C C . LYS A 1 88 ? 12.463 6.262 -10.821 1.00 91.31 88 LYS A C 1
ATOM 686 O O . LYS A 1 88 ? 11.532 6.926 -10.381 1.00 91.31 88 LYS A O 1
ATOM 691 N N . PHE A 1 89 ? 12.376 4.953 -11.055 1.00 89.50 89 PHE A N 1
ATOM 692 C CA . PHE A 1 89 ? 11.168 4.170 -10.796 1.00 89.50 89 PHE A CA 1
ATOM 693 C C . PHE A 1 89 ? 11.086 3.728 -9.333 1.00 89.50 89 PHE A C 1
ATOM 695 O O . PHE A 1 89 ? 10.019 3.786 -8.729 1.00 89.50 89 PHE A O 1
ATOM 702 N N . ALA A 1 90 ? 12.214 3.378 -8.712 1.00 93.31 90 ALA A N 1
ATOM 703 C CA . ALA A 1 90 ? 12.254 3.042 -7.289 1.00 93.31 90 ALA A CA 1
ATOM 704 C C . ALA A 1 90 ? 11.742 4.176 -6.383 1.00 93.31 90 ALA A C 1
ATOM 706 O O . ALA A 1 90 ? 11.104 3.917 -5.362 1.00 93.31 90 ALA A O 1
ATOM 707 N N . ALA A 1 91 ? 11.950 5.434 -6.787 1.00 94.25 91 ALA A N 1
ATOM 708 C CA . ALA A 1 91 ? 11.550 6.622 -6.038 1.00 94.25 91 ALA A CA 1
ATOM 709 C C . ALA A 1 91 ? 10.049 6.681 -5.691 1.00 94.25 91 ALA A C 1
ATOM 711 O O . ALA A 1 91 ? 9.689 7.322 -4.704 1.00 94.25 91 ALA A O 1
ATOM 712 N N . PHE A 1 92 ? 9.171 5.970 -6.414 1.00 93.19 92 PHE A N 1
ATOM 713 C CA . PHE A 1 92 ? 7.756 5.851 -6.036 1.00 93.19 92 PHE A CA 1
ATOM 714 C C . PHE A 1 92 ? 7.559 5.227 -4.645 1.00 93.19 92 PHE A C 1
ATOM 716 O O . PHE A 1 92 ? 6.601 5.576 -3.956 1.00 93.19 92 PHE A O 1
ATOM 723 N N . GLY A 1 93 ? 8.485 4.378 -4.182 1.00 94.62 93 GLY A N 1
ATOM 724 C CA . GLY A 1 93 ? 8.481 3.831 -2.822 1.00 94.62 93 GLY A CA 1
ATOM 725 C C . GLY A 1 93 ? 8.656 4.884 -1.723 1.00 94.62 93 GLY A C 1
ATOM 726 O O . GLY A 1 93 ? 8.174 4.694 -0.605 1.00 94.62 93 GLY A O 1
ATOM 727 N N . PHE A 1 94 ? 9.254 6.039 -2.032 1.00 96.81 94 PHE A N 1
ATOM 728 C CA . PHE A 1 94 ? 9.391 7.120 -1.055 1.00 96.81 94 PHE A CA 1
ATOM 729 C C . PHE A 1 94 ? 8.053 7.754 -0.671 1.00 96.81 94 PHE A C 1
ATOM 731 O O . PHE A 1 94 ? 7.928 8.250 0.445 1.00 96.81 94 PHE A O 1
ATOM 738 N N . ILE A 1 95 ? 7.037 7.703 -1.537 1.00 96.25 95 ILE A N 1
ATOM 739 C CA . ILE A 1 95 ? 5.713 8.274 -1.251 1.00 96.25 95 ILE A CA 1
ATOM 740 C C . ILE A 1 95 ? 5.094 7.612 -0.001 1.00 96.25 95 ILE A C 1
ATOM 742 O O . ILE A 1 95 ? 4.908 8.302 1.005 1.00 96.25 95 ILE A O 1
ATOM 746 N N . PRO A 1 96 ? 4.819 6.292 0.014 1.00 97.06 96 PRO A N 1
ATOM 747 C CA . PRO A 1 96 ? 4.331 5.614 1.214 1.00 97.06 96 PRO A CA 1
ATOM 748 C C . PRO A 1 96 ? 5.336 5.642 2.373 1.00 97.06 96 PRO A C 1
ATOM 750 O O . PRO A 1 96 ? 4.908 5.701 3.524 1.00 97.06 96 PRO A O 1
ATOM 753 N N . LEU A 1 97 ? 6.649 5.678 2.105 1.00 97.56 97 LEU A N 1
ATOM 754 C CA . LEU A 1 97 ? 7.655 5.813 3.162 1.00 97.56 97 LEU A CA 1
ATOM 755 C C . LEU A 1 97 ? 7.464 7.114 3.958 1.00 97.56 97 LEU A C 1
ATOM 757 O O . LEU A 1 97 ? 7.349 7.075 5.183 1.00 97.56 97 LEU A O 1
ATOM 761 N N . PHE A 1 98 ? 7.382 8.258 3.274 1.00 97.81 98 PHE A N 1
ATOM 762 C CA . PHE A 1 98 ? 7.195 9.558 3.920 1.00 97.81 98 PHE A CA 1
ATOM 763 C C . PHE A 1 98 ? 5.809 9.704 4.548 1.00 97.81 98 PHE A C 1
ATOM 765 O O . PHE A 1 98 ? 5.698 10.298 5.620 1.00 97.81 98 PHE A O 1
ATOM 772 N N . ILE A 1 99 ? 4.768 9.109 3.955 1.00 97.12 99 ILE A N 1
ATOM 773 C CA . ILE A 1 99 ? 3.444 9.022 4.592 1.00 97.12 99 ILE A CA 1
ATOM 774 C C . ILE A 1 99 ? 3.548 8.271 5.923 1.00 97.12 99 ILE A C 1
ATOM 776 O O . ILE A 1 99 ? 3.055 8.751 6.943 1.00 97.12 99 ILE A O 1
ATOM 780 N N . GLY A 1 100 ? 4.218 7.119 5.934 1.00 96.25 100 GLY A N 1
ATOM 781 C CA . GLY A 1 100 ? 4.403 6.315 7.137 1.00 96.25 100 GLY A CA 1
ATOM 782 C C . GLY A 1 100 ? 5.234 7.037 8.201 1.00 96.25 100 GLY A C 1
ATOM 783 O O . GLY A 1 100 ? 4.871 7.019 9.376 1.00 96.25 100 GLY A O 1
ATOM 784 N N . LEU A 1 101 ? 6.288 7.754 7.798 1.00 97.50 101 LEU A N 1
ATOM 785 C CA . LEU A 1 101 ? 7.061 8.615 8.699 1.00 97.50 101 LEU A CA 1
ATOM 786 C C . LEU A 1 101 ? 6.209 9.752 9.278 1.00 97.50 101 LEU A C 1
ATOM 788 O O . LEU A 1 101 ? 6.286 10.007 10.476 1.00 97.50 101 LEU A O 1
ATOM 792 N N . GLY A 1 102 ? 5.358 10.393 8.473 1.00 96.56 102 GLY A N 1
ATOM 793 C CA . GLY A 1 102 ? 4.417 11.416 8.940 1.00 96.56 102 GLY A CA 1
ATOM 794 C C . GLY A 1 102 ? 3.387 10.874 9.937 1.00 96.56 102 GLY A C 1
ATOM 795 O O . GLY A 1 102 ? 3.095 11.508 10.950 1.00 96.56 102 GLY A O 1
ATOM 796 N N . GLN A 1 103 ? 2.870 9.666 9.701 1.00 95.50 103 GLN A N 1
ATOM 797 C CA . GLN A 1 103 ? 1.998 8.981 10.661 1.00 95.50 103 GLN A CA 1
ATOM 798 C C . GLN A 1 103 ? 2.739 8.661 11.965 1.00 95.50 103 GLN A C 1
ATOM 800 O O . GLN A 1 103 ? 2.183 8.832 13.052 1.00 95.50 103 GLN A O 1
ATOM 805 N N . LEU A 1 104 ? 4.001 8.235 11.869 1.00 96.44 104 LEU A N 1
ATOM 806 C CA . LEU A 1 104 ? 4.826 7.918 13.029 1.00 96.44 104 LEU A CA 1
ATOM 807 C C . LEU A 1 104 ? 5.131 9.168 13.864 1.00 96.44 104 LEU A C 1
ATOM 809 O O . LEU A 1 104 ? 4.998 9.132 15.088 1.00 96.44 104 LEU A O 1
ATOM 813 N N . THR A 1 105 ? 5.497 10.284 13.231 1.00 95.75 105 THR A N 1
ATOM 814 C CA . THR A 1 105 ? 5.753 11.546 13.941 1.00 95.75 105 THR A CA 1
ATOM 815 C C . THR A 1 105 ? 4.486 12.077 14.603 1.00 95.75 105 THR A C 1
ATOM 817 O O . THR A 1 105 ? 4.529 12.438 15.781 1.00 95.75 105 THR A O 1
ATOM 820 N N . ALA A 1 106 ? 3.344 12.041 13.909 1.00 93.62 106 ALA A N 1
ATOM 821 C CA . ALA A 1 106 ? 2.052 12.404 14.487 1.00 93.62 106 ALA A CA 1
ATOM 822 C C . ALA A 1 106 ? 1.712 11.541 15.714 1.00 93.62 106 ALA A C 1
ATOM 824 O O . ALA A 1 106 ? 1.296 12.069 16.747 1.00 93.62 106 ALA A O 1
ATOM 825 N N . TYR A 1 107 ? 1.955 10.228 15.644 1.00 93.50 107 TYR A N 1
ATOM 826 C CA . TYR A 1 107 ? 1.763 9.321 16.775 1.00 93.50 107 TYR A CA 1
ATOM 827 C C . TYR A 1 107 ? 2.651 9.688 17.973 1.00 93.50 107 TYR A C 1
ATOM 829 O O . TYR A 1 107 ? 2.161 9.752 19.103 1.00 93.50 107 TYR A O 1
ATOM 837 N N . LEU A 1 108 ? 3.937 9.971 17.745 1.00 92.94 108 LEU A N 1
ATOM 838 C CA . LEU A 1 108 ? 4.869 10.348 18.813 1.00 92.94 108 LEU A CA 1
ATOM 839 C C . LEU A 1 108 ? 4.478 11.673 19.484 1.00 92.94 108 LEU A C 1
ATOM 841 O O . LEU A 1 108 ? 4.537 11.774 20.712 1.00 92.94 108 LEU A O 1
ATOM 845 N N . ILE A 1 109 ? 4.034 12.664 18.705 1.00 92.81 109 ILE A N 1
ATOM 846 C CA . ILE A 1 109 ? 3.544 13.947 19.232 1.00 92.81 109 ILE A CA 1
ATOM 847 C C . ILE A 1 109 ? 2.277 13.729 20.062 1.00 92.81 109 ILE A C 1
ATOM 849 O O . ILE A 1 109 ? 2.203 14.191 21.201 1.00 92.81 109 ILE A O 1
ATOM 853 N N . ASN A 1 110 ? 1.308 12.976 19.535 1.00 89.56 110 ASN A N 1
ATOM 854 C CA . ASN A 1 110 ? 0.048 12.721 20.229 1.00 89.56 110 ASN A CA 1
ATOM 855 C C . ASN A 1 110 ? 0.267 11.938 21.533 1.00 89.56 110 ASN A C 1
ATOM 857 O O . ASN A 1 110 ? -0.308 12.261 22.571 1.00 89.56 110 ASN A O 1
ATOM 861 N N . LYS A 1 111 ? 1.170 10.949 21.517 1.00 88.69 111 LYS A N 1
ATOM 862 C CA . LYS A 1 111 ? 1.571 10.203 22.715 1.00 88.69 111 LYS A CA 1
ATOM 863 C C . LYS A 1 111 ? 2.198 11.118 23.771 1.00 88.69 111 LYS A C 1
ATOM 865 O O . LYS A 1 111 ? 1.875 10.983 24.947 1.00 88.69 111 LYS A O 1
ATOM 870 N N . LYS A 1 112 ? 3.063 12.052 23.361 1.00 83.31 112 LYS A N 1
ATOM 871 C CA . LYS A 1 112 ? 3.710 13.015 24.266 1.00 83.31 112 LYS A CA 1
ATOM 872 C C . LYS A 1 112 ? 2.709 13.998 24.880 1.00 83.31 112 LYS A C 1
ATOM 874 O O . LYS A 1 112 ? 2.834 14.312 26.058 1.00 83.31 112 LYS A O 1
ATOM 879 N N . ASN A 1 113 ? 1.727 14.466 24.112 1.00 80.62 113 ASN A N 1
ATOM 880 C CA . ASN A 1 113 ? 0.710 15.400 24.606 1.00 80.62 113 ASN A CA 1
ATOM 881 C C . ASN A 1 113 ? -0.239 14.727 25.608 1.00 80.62 113 ASN A C 1
ATOM 883 O O . ASN A 1 113 ? -0.431 15.252 26.699 1.00 80.62 113 ASN A O 1
ATOM 887 N N . ASN A 1 114 ? -0.699 13.507 25.316 1.00 76.81 114 ASN A N 1
ATOM 888 C CA . ASN A 1 114 ? -1.536 12.725 26.236 1.00 76.81 114 ASN A CA 1
ATOM 889 C C . ASN A 1 114 ? -0.829 12.349 27.555 1.00 76.81 114 ASN A C 1
ATOM 891 O O . ASN A 1 114 ? -1.489 12.012 28.533 1.00 76.81 114 ASN A O 1
ATOM 895 N N . GLN A 1 115 ? 0.509 12.364 27.588 1.00 69.19 115 GLN A N 1
ATOM 896 C CA . GLN A 1 115 ? 1.292 12.163 28.813 1.00 69.19 115 GLN A CA 1
ATOM 897 C C . GLN A 1 115 ? 1.488 13.441 29.635 1.00 69.19 115 GLN A C 1
ATOM 899 O O . GLN A 1 115 ? 1.846 13.332 30.798 1.00 69.19 115 GLN A O 1
ATOM 904 N N . LYS A 1 116 ? 1.299 14.630 29.049 1.00 62.59 116 LYS A N 1
ATOM 905 C CA . LYS A 1 116 ? 1.427 15.917 29.753 1.00 62.59 116 LYS A CA 1
ATOM 906 C C . LYS A 1 116 ? 0.126 16.386 30.407 1.00 62.59 116 LYS A C 1
ATOM 908 O O . LYS A 1 116 ? 0.182 17.215 31.303 1.00 62.59 116 LYS A O 1
ATOM 913 N N . GLU A 1 117 ? -1.019 15.897 29.935 1.00 57.53 117 GLU A N 1
ATOM 914 C CA . GLU A 1 117 ? -2.343 16.168 30.521 1.00 57.53 117 GLU A CA 1
ATOM 915 C C . GLU A 1 117 ? -2.726 15.192 31.651 1.00 57.53 117 GLU A C 1
ATOM 917 O O . GLU A 1 117 ? -3.819 15.299 32.205 1.00 57.53 117 GLU A O 1
ATOM 922 N N . LYS A 1 118 ? -1.847 14.243 31.997 1.00 47.94 118 LYS A N 1
ATOM 923 C CA . LYS A 1 118 ? -1.967 13.371 33.173 1.00 47.94 118 LYS A CA 1
ATOM 924 C C . LYS A 1 118 ? -0.946 13.763 34.227 1.00 47.94 118 LYS A C 1
ATOM 926 O O . LYS A 1 118 ? -1.300 13.643 35.418 1.00 47.94 118 LYS A O 1
#

Mean predicted aligned error: 10.09 Å

Secondary structure (DSSP, 8-state):
-HHHHHHHHHHHHHHHHHHHHHHHHHHHHHHHHHHHHHHHHTTPPPPGGGTS--------HHHHHHHHHHHHHHHHHHHHHHTTT-HHHHGGGHHHHHHHHHHHHHHHHHHHHHHH--

Solvent-accessible surface area (backbone atoms only — not comparable to full-atom values): 6478 Å² total; per-residue (Å²): 114,67,70,60,50,64,69,45,43,64,56,54,52,52,52,49,52,53,49,52,55,49,50,53,49,53,52,52,53,52,54,50,51,52,54,52,52,55,31,58,76,69,72,47,87,74,65,70,69,79,72,50,70,80,72,73,71,81,71,54,61,63,61,52,11,52,52,30,29,49,51,8,54,51,42,21,51,51,36,19,66,72,52,79,67,35,58,83,64,12,52,62,13,49,57,42,25,52,52,11,50,51,41,41,53,51,49,53,52,52,56,53,52,65,61,70,79,107

InterPro domains:
  IPR046216 Domain of unknown function DUF6249 [PF19762] (6-111)

Sequence (118 aa):
MEDVIAVASPFVAGILIVLIVFISKTLRDKSKNQVIMKAIEHGTEISPELFKEQQRKPKDPLTSALVTIGVGISLFVALFLFFDYQVKFAAFGFIPLFIGLGQLTAYLINKKNNQKEK

Radius of gyration: 22.35 Å; Cα contacts (8 Å, |Δi|>4): 70; chains: 1; bounding box: 57×37×64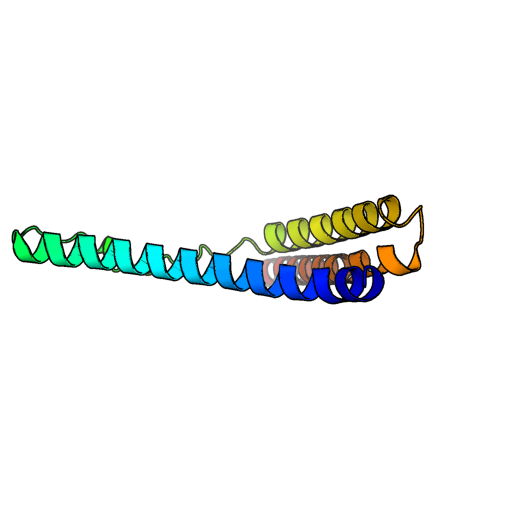 Å